Protein AF-A0A450ZFH7-F1 (afdb_monomer_lite)

Sequence (42 aa):
MDMWPAFIDVTRESVPGAEEKIAFDKFHVAKYLGEAVDRVRR

InterPro domains:
  IPR002560 Transposase IS204/IS1001/IS1096/IS1165, DDE domain [PF01610] (1-42)

Organism: NCBI:txid2126339

Secondary structure (DSSP, 8-state):
----HHHHHHHHHHSTTHHHH----HHHHHHHHHHHHHHHH-

Foldseek 3Di:
DAPDVVVLVCQVVPPVVSVVVDDDDPVNVVVVVVVVVVVVVD

Radius of gyration: 13.15 Å; chains: 1; bounding box: 27×17×34 Å

Structure (mmCIF, N/CA/C/O backbone):
data_AF-A0A450ZFH7-F1
#
_entry.id   AF-A0A450ZFH7-F1
#
loop_
_atom_site.group_PDB
_atom_site.id
_atom_site.type_symbol
_atom_site.label_atom_id
_atom_site.label_alt_id
_atom_site.label_comp_id
_atom_site.label_asym_id
_atom_site.label_entity_id
_atom_site.label_seq_id
_atom_site.pdbx_PDB_ins_code
_atom_site.Cartn_x
_atom_site.Cartn_y
_atom_site.Cartn_z
_atom_site.occupancy
_atom_site.B_iso_or_equiv
_atom_site.auth_seq_id
_atom_site.auth_comp_id
_atom_site.auth_asym_id
_atom_site.auth_atom_id
_atom_site.pdbx_PDB_model_num
ATOM 1 N N . MET A 1 1 ? 3.283 0.586 5.870 1.00 86.81 1 MET A N 1
ATOM 2 C CA . MET A 1 1 ? 2.910 -0.842 5.925 1.00 86.81 1 MET A CA 1
ATOM 3 C C . MET A 1 1 ? 3.512 -1.506 4.707 1.00 86.81 1 MET A C 1
ATOM 5 O O . MET A 1 1 ? 3.517 -0.881 3.650 1.00 86.81 1 MET A O 1
ATOM 9 N N . ASP A 1 2 ? 4.034 -2.720 4.872 1.00 86.69 2 ASP A N 1
ATOM 10 C CA . ASP A 1 2 ? 4.505 -3.530 3.748 1.00 86.69 2 ASP A CA 1
ATOM 11 C C . ASP A 1 2 ? 3.332 -3.835 2.796 1.00 86.69 2 ASP A C 1
ATOM 13 O O . ASP A 1 2 ? 2.177 -3.908 3.210 1.00 86.69 2 ASP A O 1
ATOM 17 N N . MET A 1 3 ? 3.611 -3.991 1.509 1.00 89.81 3 MET A N 1
ATOM 18 C CA . MET A 1 3 ? 2.603 -4.279 0.486 1.00 89.81 3 MET A CA 1
ATOM 19 C C . MET A 1 3 ? 2.324 -5.781 0.329 1.00 89.81 3 MET A C 1
ATOM 21 O O . MET A 1 3 ? 1.678 -6.199 -0.631 1.00 89.81 3 MET A O 1
ATOM 25 N N . TRP A 1 4 ? 2.824 -6.617 1.240 1.00 92.88 4 TRP A N 1
ATOM 26 C CA . TRP A 1 4 ? 2.596 -8.056 1.189 1.00 92.88 4 TRP A CA 1
ATOM 27 C C . TRP A 1 4 ? 1.123 -8.397 1.512 1.00 92.88 4 TRP A C 1
ATOM 29 O O . TRP A 1 4 ? 0.628 -7.959 2.556 1.00 92.88 4 TRP A O 1
ATOM 39 N N . PRO A 1 5 ? 0.409 -9.195 0.680 1.00 92.81 5 PRO A N 1
ATOM 40 C CA . PRO A 1 5 ? -1.028 -9.425 0.854 1.00 92.81 5 PRO A CA 1
ATOM 41 C C . PRO A 1 5 ? -1.426 -9.968 2.226 1.00 92.81 5 PRO A C 1
ATOM 43 O O . PRO A 1 5 ? -2.396 -9.489 2.796 1.00 92.81 5 PRO A O 1
ATOM 46 N N . ALA A 1 6 ? -0.626 -10.859 2.822 1.00 94.12 6 ALA A N 1
ATOM 47 C CA . ALA A 1 6 ? -0.922 -11.405 4.148 1.00 94.12 6 ALA A CA 1
ATOM 48 C C . ALA A 1 6 ? -1.027 -10.316 5.235 1.00 94.12 6 ALA A C 1
ATOM 50 O O . ALA A 1 6 ? -1.889 -10.389 6.107 1.00 94.12 6 ALA A O 1
ATOM 51 N N . PHE A 1 7 ? -0.184 -9.280 5.172 1.00 92.31 7 PHE A N 1
ATOM 52 C CA . PHE A 1 7 ? -0.246 -8.159 6.113 1.00 9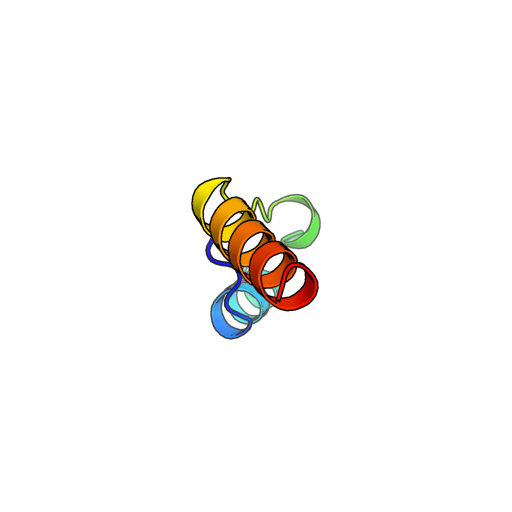2.31 7 PHE A CA 1
ATOM 53 C C . PHE A 1 7 ? -1.464 -7.266 5.864 1.00 92.31 7 PHE A C 1
ATOM 55 O O . PHE A 1 7 ? -2.073 -6.778 6.818 1.00 92.31 7 PHE A O 1
ATOM 62 N N . ILE A 1 8 ? -1.833 -7.071 4.599 1.00 94.62 8 ILE A N 1
ATOM 63 C CA . ILE A 1 8 ? -3.005 -6.284 4.207 1.00 94.62 8 ILE A CA 1
ATOM 64 C C . ILE A 1 8 ? -4.285 -6.985 4.677 1.00 94.62 8 ILE A C 1
ATOM 66 O O . ILE A 1 8 ? -5.119 -6.355 5.326 1.00 94.62 8 ILE A O 1
ATOM 70 N N . ASP A 1 9 ? -4.409 -8.285 4.415 1.00 95.50 9 ASP A N 1
ATOM 71 C CA . ASP A 1 9 ? -5.605 -9.074 4.720 1.00 95.50 9 ASP A CA 1
ATOM 72 C C . ASP A 1 9 ? -5.845 -9.164 6.230 1.00 95.50 9 ASP A C 1
ATOM 74 O O . ASP A 1 9 ? -6.919 -8.809 6.713 1.00 95.50 9 ASP A O 1
ATOM 78 N N . VAL A 1 10 ? -4.807 -9.494 7.005 1.00 95.56 10 VAL A N 1
ATOM 79 C CA . VAL A 1 10 ? -4.904 -9.524 8.474 1.00 95.56 10 VAL A CA 1
ATOM 80 C C . VAL A 1 10 ? -5.271 -8.149 9.041 1.00 95.56 10 VAL A C 1
ATOM 82 O O . VAL A 1 10 ? -6.060 -8.060 9.984 1.00 95.56 10 VAL A O 1
ATOM 85 N N . THR A 1 11 ? -4.740 -7.061 8.472 1.00 94.88 11 THR A N 1
ATOM 86 C CA . THR A 1 11 ? -5.073 -5.699 8.922 1.00 94.88 11 THR A CA 1
ATOM 87 C C . THR A 1 11 ? -6.530 -5.360 8.628 1.00 94.88 11 THR A C 1
ATOM 89 O O . THR A 1 11 ? -7.202 -4.794 9.489 1.00 94.88 11 THR A O 1
ATOM 92 N N . ARG A 1 12 ? -7.037 -5.734 7.449 1.00 95.50 12 ARG A N 1
ATOM 93 C CA . ARG A 1 12 ? -8.442 -5.547 7.062 1.00 95.50 12 ARG A CA 1
ATOM 94 C C . ARG A 1 12 ? -9.410 -6.281 7.975 1.00 95.50 12 ARG A C 1
ATOM 96 O O . ARG A 1 12 ? -10.444 -5.725 8.330 1.00 95.50 12 ARG A O 1
ATOM 103 N N . GLU A 1 13 ? -9.059 -7.499 8.366 1.00 96.50 13 GLU A N 1
ATOM 104 C CA . GLU A 1 13 ? -9.878 -8.320 9.258 1.00 96.50 13 GLU A CA 1
ATOM 105 C C . GLU A 1 13 ? -9.829 -7.829 10.710 1.00 96.50 13 GLU A C 1
ATOM 107 O O . GLU A 1 13 ? -10.839 -7.848 11.412 1.00 96.50 13 GLU A O 1
ATOM 112 N N . SER A 1 14 ? -8.660 -7.371 11.166 1.00 96.31 14 SER A N 1
ATOM 113 C CA . SER A 1 14 ? -8.420 -7.084 12.587 1.00 96.31 14 SER A CA 1
ATOM 114 C C . SER A 1 14 ? -8.681 -5.630 12.984 1.00 96.31 14 SER A C 1
ATOM 116 O O . SER A 1 14 ? -8.891 -5.347 14.164 1.00 96.31 14 SER A O 1
ATOM 118 N N . VAL A 1 15 ? -8.638 -4.685 12.037 1.00 95.38 15 VAL A N 1
ATOM 119 C CA . VAL A 1 15 ? -8.730 -3.246 12.324 1.00 95.38 15 VAL A CA 1
ATOM 120 C C . VAL A 1 15 ? -10.029 -2.662 11.756 1.00 95.38 15 VAL A C 1
ATOM 122 O O . VAL A 1 15 ? -10.197 -2.582 10.540 1.00 95.38 15 VAL A O 1
ATOM 125 N N . PRO A 1 16 ? -10.942 -2.149 12.604 1.00 96.50 16 PRO A N 1
ATOM 126 C CA . PRO A 1 16 ? -12.140 -1.463 12.131 1.00 96.50 16 PRO A CA 1
ATOM 127 C C . PRO A 1 16 ? -11.788 -0.246 11.271 1.00 96.50 16 PRO A C 1
ATOM 129 O O . PRO A 1 16 ? -11.036 0.639 11.704 1.00 96.50 16 PRO A O 1
ATOM 132 N N . GLY A 1 17 ? -12.341 -0.190 10.059 1.00 94.94 17 GLY A N 1
ATOM 133 C CA . GLY A 1 17 ? 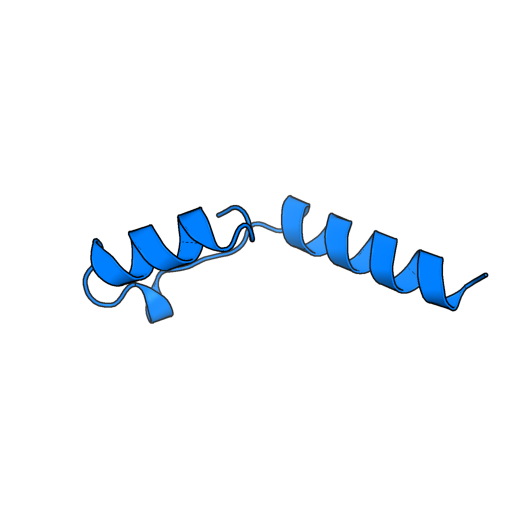-12.034 0.863 9.088 1.00 94.94 17 GLY A CA 1
ATOM 134 C C . GLY A 1 17 ? -10.586 0.822 8.590 1.00 94.94 17 GLY A C 1
ATOM 135 O O . GLY A 1 17 ? -10.006 1.874 8.338 1.00 94.94 17 GLY A O 1
ATOM 136 N N . ALA A 1 18 ? -9.982 -0.367 8.501 1.00 94.25 18 ALA A N 1
ATOM 137 C CA . ALA A 1 18 ? -8.617 -0.553 8.015 1.00 94.25 18 ALA A CA 1
ATOM 138 C C . ALA A 1 18 ? -8.353 0.128 6.667 1.00 94.25 18 ALA A C 1
ATOM 140 O O . ALA A 1 18 ? -7.302 0.740 6.514 1.00 94.25 18 ALA A O 1
ATOM 141 N N . GLU A 1 19 ? -9.299 0.094 5.724 1.00 92.12 19 GLU A N 1
ATOM 142 C CA . GLU A 1 19 ? -9.076 0.654 4.381 1.00 92.12 19 GLU A CA 1
ATOM 143 C C . GLU A 1 19 ? -8.762 2.142 4.372 1.00 92.12 19 GLU A C 1
ATOM 145 O O . GLU A 1 19 ? -7.954 2.591 3.566 1.00 92.12 19 GLU A O 1
ATOM 150 N N . GLU A 1 20 ? -9.335 2.905 5.297 1.00 94.94 20 GLU A N 1
ATOM 151 C CA . GLU A 1 20 ? -9.052 4.337 5.412 1.00 94.94 20 GLU A CA 1
ATOM 152 C C . GLU A 1 20 ? -7.763 4.617 6.201 1.00 94.94 20 GLU A C 1
ATOM 154 O O . GLU A 1 20 ? -7.258 5.738 6.213 1.00 94.94 20 GLU A O 1
ATOM 159 N N . LYS A 1 21 ? -7.226 3.600 6.884 1.00 93.38 21 LYS A N 1
ATOM 160 C CA . LYS A 1 21 ? -6.095 3.711 7.817 1.00 93.38 21 LYS A CA 1
ATOM 161 C C . LYS A 1 21 ? -4.807 3.096 7.280 1.00 93.38 21 LYS A C 1
ATOM 163 O O . LYS A 1 21 ? -3.730 3.426 7.779 1.00 93.38 21 LYS A O 1
ATOM 168 N N . ILE A 1 22 ? -4.890 2.194 6.303 1.00 93.75 22 ILE A N 1
ATOM 169 C CA . ILE A 1 22 ? -3.718 1.562 5.703 1.00 93.75 22 ILE A CA 1
ATOM 170 C C . ILE A 1 22 ? -2.923 2.622 4.939 1.00 93.75 22 ILE A C 1
ATOM 172 O O . ILE A 1 22 ? -3.354 3.162 3.925 1.00 93.75 22 ILE A O 1
ATOM 176 N N . ALA A 1 23 ? -1.716 2.887 5.430 1.00 93.94 23 ALA A N 1
ATOM 177 C CA . ALA A 1 23 ? -0.727 3.712 4.758 1.00 93.94 23 ALA A CA 1
ATOM 178 C C . ALA A 1 23 ? 0.471 2.845 4.353 1.00 93.94 23 ALA A C 1
ATOM 180 O O . ALA A 1 23 ? 1.183 2.291 5.202 1.00 93.94 23 ALA A O 1
ATOM 181 N N . PHE A 1 24 ? 0.718 2.737 3.048 1.00 93.75 24 PHE A N 1
ATOM 182 C CA . PHE A 1 24 ? 1.943 2.136 2.523 1.00 93.75 24 PHE A CA 1
ATOM 183 C C . PHE A 1 24 ? 3.091 3.129 2.665 1.00 93.75 24 PHE A C 1
ATOM 185 O O . PHE A 1 24 ? 2.949 4.313 2.353 1.00 93.75 24 PHE A O 1
ATOM 192 N N . ASP A 1 25 ? 4.231 2.671 3.176 1.00 91.75 25 ASP A N 1
ATOM 193 C CA . ASP A 1 25 ? 5.385 3.556 3.278 1.00 91.75 25 ASP A CA 1
ATOM 194 C C . ASP A 1 25 ? 6.066 3.716 1.914 1.00 91.75 25 ASP A C 1
ATOM 196 O O . ASP A 1 25 ? 5.997 2.865 1.024 1.00 91.75 25 ASP A O 1
ATOM 200 N N . LYS A 1 26 ? 6.747 4.852 1.760 1.00 92.25 26 LYS A N 1
ATOM 201 C CA . LYS A 1 2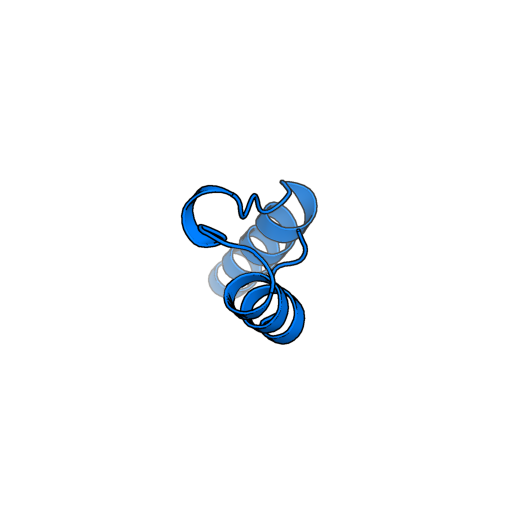6 ? 7.376 5.246 0.497 1.00 92.25 26 LYS A CA 1
ATOM 202 C C . LYS A 1 26 ? 8.462 4.272 0.042 1.00 92.25 26 LYS A C 1
ATOM 204 O O . LYS A 1 26 ? 8.729 4.213 -1.152 1.00 92.25 26 LYS A O 1
ATOM 209 N N . PHE A 1 27 ? 9.094 3.543 0.962 1.00 93.06 27 PHE A N 1
ATOM 210 C CA . PHE A 1 27 ? 10.188 2.638 0.631 1.00 93.06 27 PHE A CA 1
ATOM 211 C C . PHE A 1 27 ? 9.679 1.431 -0.163 1.00 93.06 27 PHE A C 1
ATOM 213 O O . PHE A 1 27 ? 10.186 1.171 -1.256 1.00 93.06 27 PHE A O 1
ATOM 220 N N . HIS A 1 28 ? 8.631 0.756 0.322 1.00 92.12 28 HIS A N 1
ATOM 221 C CA . HIS A 1 28 ? 8.038 -0.379 -0.393 1.00 92.12 28 HIS A CA 1
ATOM 222 C C . HIS A 1 28 ? 7.469 0.053 -1.750 1.00 92.12 28 HIS A C 1
ATOM 224 O O . HIS A 1 28 ? 7.740 -0.589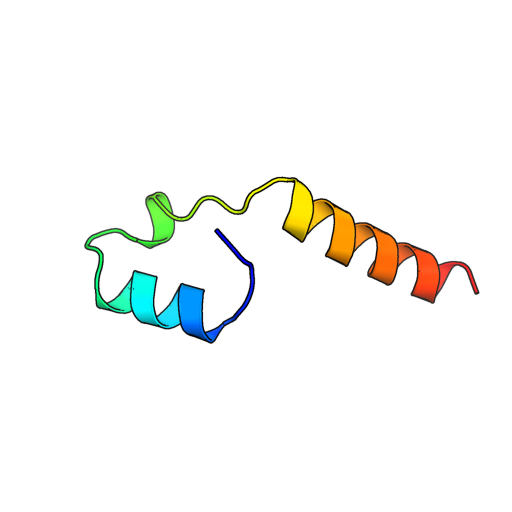 -2.764 1.00 92.12 28 HIS A O 1
ATOM 230 N N . VAL A 1 29 ? 6.770 1.192 -1.801 1.00 94.38 29 VAL A N 1
ATOM 231 C CA . VAL A 1 29 ? 6.207 1.727 -3.054 1.00 94.38 29 VAL A CA 1
ATOM 232 C C . VAL A 1 29 ? 7.303 2.053 -4.076 1.00 94.38 29 VAL A C 1
ATOM 234 O O . VAL A 1 29 ? 7.197 1.664 -5.239 1.00 94.38 29 VAL A O 1
ATOM 237 N N . ALA A 1 30 ? 8.374 2.739 -3.661 1.00 95.94 30 ALA A N 1
ATOM 238 C CA . ALA A 1 30 ? 9.470 3.113 -4.555 1.00 95.94 30 ALA A CA 1
ATOM 239 C C . ALA A 1 30 ? 10.215 1.890 -5.106 1.00 95.94 30 ALA A C 1
ATOM 241 O O . ALA A 1 30 ? 10.609 1.897 -6.272 1.00 95.94 30 ALA A O 1
ATOM 242 N N . LYS A 1 31 ? 10.369 0.834 -4.297 1.00 94.75 31 LYS A N 1
ATOM 243 C CA . LYS A 1 31 ? 10.968 -0.431 -4.732 1.00 94.75 31 LYS A CA 1
ATOM 244 C C . LYS A 1 31 ? 10.158 -1.074 -5.864 1.00 94.75 31 LYS A C 1
ATOM 246 O O . LYS A 1 31 ? 10.713 -1.298 -6.937 1.00 94.75 31 LYS A O 1
ATOM 251 N N . TYR A 1 32 ? 8.856 -1.298 -5.660 1.00 93.94 32 TYR A N 1
ATOM 252 C CA . TYR A 1 32 ? 7.983 -1.881 -6.690 1.00 93.94 32 TYR A CA 1
ATOM 253 C C . TYR A 1 32 ? 7.934 -1.027 -7.961 1.00 93.94 32 TYR A C 1
ATOM 255 O O . TYR A 1 32 ? 7.975 -1.557 -9.071 1.00 93.94 32 TYR A O 1
ATOM 263 N N . LEU A 1 33 ? 7.888 0.301 -7.812 1.00 95.12 33 LEU A N 1
ATOM 264 C CA . LEU A 1 33 ? 7.919 1.217 -8.949 1.00 95.12 33 LEU A CA 1
ATOM 265 C C . LEU A 1 33 ? 9.234 1.105 -9.732 1.00 95.12 33 LEU A C 1
ATOM 267 O O . LEU A 1 33 ? 9.209 1.047 -10.959 1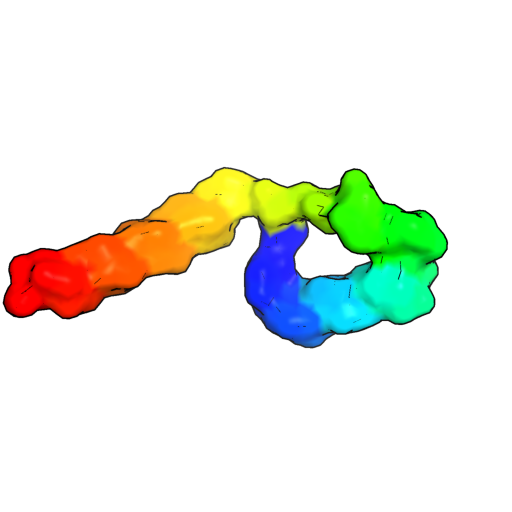.00 95.12 33 LEU A O 1
ATOM 271 N N . GLY A 1 34 ? 10.373 1.061 -9.038 1.00 96.06 34 GLY A N 1
ATOM 272 C CA . GLY A 1 34 ? 11.689 0.902 -9.654 1.00 96.06 34 GLY A CA 1
ATOM 273 C C . GLY A 1 34 ? 11.806 -0.399 -10.446 1.00 96.06 34 GLY A C 1
ATOM 274 O O . GLY A 1 34 ? 12.207 -0.365 -11.605 1.00 96.06 34 GLY A O 1
ATOM 275 N N . GLU A 1 35 ? 11.385 -1.522 -9.859 1.00 95.62 35 GLU A N 1
ATOM 276 C CA . GLU A 1 35 ? 11.370 -2.838 -10.517 1.00 95.62 35 GLU A CA 1
ATOM 277 C C . GLU A 1 35 ? 10.454 -2.858 -11.754 1.00 95.62 35 GLU A C 1
ATOM 279 O O . GLU A 1 35 ? 10.822 -3.389 -12.804 1.00 95.62 35 GLU A O 1
ATOM 284 N N . ALA A 1 36 ? 9.273 -2.237 -11.666 1.00 95.69 36 ALA A N 1
ATOM 285 C CA . ALA A 1 36 ? 8.349 -2.132 -12.794 1.00 95.69 36 ALA A CA 1
ATOM 286 C C . ALA A 1 36 ? 8.932 -1.293 -13.942 1.00 95.69 36 ALA A C 1
ATOM 2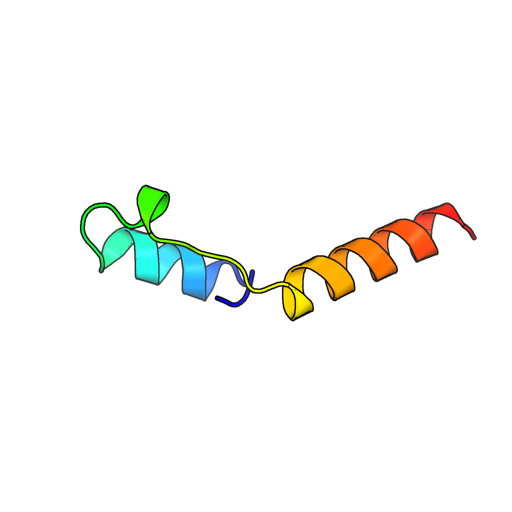88 O O . ALA A 1 36 ? 8.806 -1.664 -15.110 1.00 95.69 36 ALA A O 1
ATOM 289 N N . VAL A 1 37 ? 9.592 -0.180 -13.611 1.00 96.75 37 VAL A N 1
ATOM 290 C CA . VAL A 1 37 ? 10.263 0.690 -14.583 1.00 96.75 37 VAL A CA 1
ATOM 291 C C . VAL A 1 37 ? 11.458 -0.016 -15.225 1.00 96.75 37 VAL A C 1
ATOM 293 O O . VAL A 1 37 ? 11.641 0.090 -16.435 1.00 96.75 37 VAL A O 1
ATOM 296 N N . ASP A 1 38 ? 12.254 -0.754 -14.454 1.00 96.69 38 ASP A N 1
ATOM 297 C CA . ASP A 1 38 ? 13.392 -1.518 -14.976 1.00 96.69 38 ASP A CA 1
ATOM 298 C C . ASP A 1 38 ? 12.939 -2.569 -16.002 1.00 96.69 38 ASP A C 1
ATOM 300 O O . ASP A 1 38 ? 13.495 -2.669 -17.095 1.00 96.69 38 ASP A O 1
ATOM 304 N N . ARG A 1 39 ? 11.831 -3.266 -15.718 1.00 96.12 39 ARG A N 1
ATOM 305 C CA . ARG A 1 39 ? 11.258 -4.275 -16.619 1.00 96.12 39 ARG A CA 1
ATOM 306 C C . ARG A 1 39 ? 10.861 -3.729 -17.993 1.00 96.12 39 ARG A C 1
ATOM 308 O O . ARG A 1 39 ? 10.950 -4.469 -18.967 1.00 96.12 39 ARG A O 1
ATOM 315 N N . VAL A 1 40 ? 10.398 -2.479 -18.077 1.00 95.75 40 VAL A N 1
ATOM 316 C CA . VAL A 1 40 ? 9.995 -1.850 -19.353 1.00 95.75 40 VAL A CA 1
ATOM 317 C C . VAL A 1 40 ? 11.134 -1.108 -20.054 1.00 95.75 40 VAL A C 1
ATOM 319 O O . VAL A 1 40 ? 10.988 -0.737 -21.213 1.00 95.75 40 VAL A O 1
ATOM 322 N N . ARG A 1 41 ? 12.252 -0.860 -19.362 1.00 92.44 41 ARG A N 1
ATOM 323 C CA . ARG A 1 41 ? 13.440 -0.193 -19.922 1.00 92.44 41 ARG A CA 1
ATOM 324 C C . ARG A 1 41 ? 14.397 -1.144 -20.642 1.00 92.44 41 ARG A C 1
ATOM 326 O O . ARG A 1 41 ? 15.344 -0.659 -21.260 1.00 92.44 41 ARG A O 1
ATOM 333 N N . ARG A 1 42 ? 14.185 -2.454 -20.521 1.00 69.81 42 ARG A N 1
ATOM 334 C CA . ARG A 1 42 ? 15.028 -3.496 -21.111 1.00 69.81 42 ARG A CA 1
ATOM 335 C C . ARG A 1 42 ? 14.651 -3.820 -22.553 1.00 69.81 42 ARG A C 1
ATOM 337 O O . ARG A 1 42 ? 13.443 -3.784 -22.867 1.00 69.81 42 ARG A O 1
#

pLDDT: mean 93.46, std 4.33, range [69.81, 96.75]